Protein AF-A0A521T9G3-F1 (afdb_monomer)

Structure (mmCIF, N/CA/C/O backbone):
data_AF-A0A521T9G3-F1
#
_entry.id   AF-A0A521T9G3-F1
#
loop_
_atom_site.group_PDB
_atom_site.id
_atom_site.type_symbol
_atom_site.label_atom_id
_atom_site.label_alt_id
_atom_site.label_comp_id
_atom_site.label_asym_id
_atom_site.label_entity_id
_atom_site.label_seq_id
_atom_site.pdbx_PDB_ins_code
_atom_site.Cartn_x
_atom_site.Cartn_y
_atom_site.Cartn_z
_atom_site.occupancy
_atom_site.B_iso_or_equiv
_atom_site.auth_seq_id
_atom_site.auth_comp_id
_atom_site.auth_asym_id
_atom_site.auth_atom_id
_atom_site.pdbx_PDB_model_num
ATOM 1 N N . MET A 1 1 ? 9.133 -10.612 -11.335 1.00 60.25 1 MET A N 1
ATOM 2 C CA . MET A 1 1 ? 8.086 -9.580 -11.223 1.00 60.25 1 MET A CA 1
ATOM 3 C C . MET A 1 1 ? 8.535 -8.633 -10.141 1.00 60.25 1 MET A C 1
ATOM 5 O O . MET A 1 1 ? 8.858 -9.097 -9.054 1.00 60.25 1 MET A O 1
ATOM 9 N N . THR A 1 2 ? 8.650 -7.367 -10.506 1.00 77.69 2 THR A N 1
ATOM 10 C CA . THR A 1 2 ? 9.199 -6.285 -9.693 1.00 77.69 2 THR A CA 1
ATOM 11 C C . THR A 1 2 ? 8.026 -5.484 -9.137 1.00 77.69 2 THR A C 1
ATOM 13 O O . THR A 1 2 ? 7.084 -5.206 -9.871 1.00 77.69 2 THR A O 1
ATOM 16 N N . LEU A 1 3 ? 8.041 -5.153 -7.842 1.00 86.31 3 LEU A N 1
ATOM 17 C CA . LEU A 1 3 ? 7.034 -4.263 -7.261 1.00 86.31 3 LEU A CA 1
ATOM 18 C C . LEU A 1 3 ? 7.206 -2.870 -7.872 1.00 86.31 3 LEU A C 1
ATOM 20 O O . LEU A 1 3 ? 8.286 -2.299 -7.762 1.00 86.31 3 LEU A O 1
ATOM 24 N N . ALA A 1 4 ? 6.157 -2.316 -8.471 1.00 90.81 4 ALA A N 1
ATOM 25 C CA . ALA A 1 4 ? 6.146 -0.935 -8.928 1.00 90.81 4 ALA A CA 1
ATOM 26 C C . ALA A 1 4 ? 4.832 -0.250 -8.534 1.00 90.81 4 ALA A C 1
ATOM 28 O O . ALA A 1 4 ? 3.749 -0.835 -8.632 1.00 90.81 4 ALA A O 1
ATOM 29 N N . ILE A 1 5 ? 4.936 0.987 -8.047 1.00 92.00 5 ILE A N 1
ATOM 30 C CA . ILE A 1 5 ? 3.796 1.783 -7.588 1.00 92.00 5 ILE A CA 1
ATOM 31 C C . ILE A 1 5 ? 3.886 3.221 -8.086 1.00 92.00 5 ILE A C 1
ATOM 33 O O . ILE A 1 5 ? 4.965 3.805 -8.175 1.00 92.00 5 ILE A O 1
ATOM 37 N N . VAL A 1 6 ? 2.728 3.819 -8.334 1.00 92.00 6 VAL A N 1
ATOM 38 C CA . VAL A 1 6 ? 2.572 5.266 -8.491 1.00 92.00 6 VAL A CA 1
ATOM 39 C C . VAL A 1 6 ? 1.878 5.787 -7.239 1.00 92.00 6 VAL A C 1
ATOM 41 O O . VAL A 1 6 ? 0.827 5.272 -6.853 1.00 92.00 6 VAL A O 1
ATOM 44 N N . HIS A 1 7 ? 2.473 6.782 -6.583 1.00 91.62 7 HIS A N 1
ATOM 45 C CA . HIS A 1 7 ? 1.958 7.349 -5.337 1.00 91.62 7 HIS A CA 1
ATOM 46 C C . HIS A 1 7 ? 1.621 8.832 -5.501 1.00 91.62 7 HIS A C 1
ATOM 48 O O . HIS A 1 7 ? 2.483 9.643 -5.840 1.00 91.62 7 HIS A O 1
ATOM 54 N N . HIS A 1 8 ? 0.383 9.195 -5.165 1.00 88.94 8 HIS A N 1
ATOM 55 C CA . HIS A 1 8 ? -0.088 10.577 -5.156 1.00 88.94 8 HIS A CA 1
ATOM 56 C C . HIS A 1 8 ? -0.539 10.995 -3.757 1.00 88.94 8 HIS A C 1
ATOM 58 O O . HIS A 1 8 ? -1.327 10.307 -3.109 1.00 88.94 8 HIS A O 1
ATOM 64 N N . SER A 1 9 ? -0.053 12.152 -3.308 1.00 86.12 9 SER A N 1
ATOM 65 C CA . SER A 1 9 ? -0.444 12.805 -2.059 1.00 86.12 9 SER A CA 1
ATOM 66 C C . SER A 1 9 ? -0.449 14.324 -2.292 1.00 86.12 9 SER A C 1
ATOM 68 O O . SER A 1 9 ? 0.634 14.885 -2.475 1.00 86.12 9 SER A O 1
ATOM 70 N N . PRO A 1 10 ? -1.609 15.012 -2.283 1.00 86.19 10 PRO A N 1
ATOM 71 C CA . PRO A 1 10 ? -2.955 14.503 -1.980 1.00 86.19 10 PRO A CA 1
ATOM 72 C C . PRO A 1 10 ? -3.470 13.488 -3.023 1.00 86.19 10 PRO A C 1
ATOM 74 O O . PRO A 1 10 ? -2.915 13.420 -4.122 1.00 86.19 10 PRO A O 1
ATOM 77 N N . PRO A 1 11 ? -4.499 12.678 -2.698 1.00 81.75 11 PRO A N 1
ATOM 78 C CA . PRO A 1 11 ? -5.063 11.737 -3.658 1.00 81.75 11 PRO A CA 1
ATOM 79 C C . PRO A 1 11 ? -5.659 12.516 -4.836 1.00 81.75 11 PRO A C 1
ATOM 81 O O . PRO A 1 11 ? -6.369 13.501 -4.632 1.00 81.75 11 PRO A O 1
ATOM 84 N N . GLY A 1 12 ? -5.346 12.087 -6.059 1.00 74.19 12 GLY A N 1
ATOM 85 C CA . GLY A 1 12 ? -5.936 12.656 -7.270 1.00 74.19 12 GLY A CA 1
ATOM 86 C C . GLY A 1 12 ? -7.404 12.263 -7.445 1.00 74.19 12 GLY A C 1
ATOM 87 O O . GLY A 1 12 ? -7.977 11.516 -6.641 1.00 74.19 12 GLY A O 1
ATOM 88 N N . ASP A 1 13 ? -8.009 12.728 -8.539 1.00 69.12 13 ASP A N 1
ATOM 89 C CA . ASP A 1 13 ? -9.348 12.291 -8.933 1.00 69.12 13 ASP A CA 1
ATOM 90 C C . ASP A 1 13 ? -9.410 10.758 -9.068 1.00 69.12 13 ASP A C 1
ATOM 92 O O . ASP A 1 13 ? -8.400 10.074 -9.244 1.00 69.12 13 ASP A O 1
ATOM 96 N N . ALA A 1 14 ? -10.599 10.173 -8.901 1.00 57.84 14 ALA A N 1
ATOM 97 C CA . ALA A 1 14 ? -10.795 8.736 -9.090 1.00 57.84 14 ALA A CA 1
ATOM 98 C C . ALA A 1 14 ? -10.447 8.338 -10.532 1.00 57.84 14 ALA A C 1
ATOM 100 O O . ALA A 1 14 ? -11.252 8.524 -11.441 1.00 57.84 14 ALA A O 1
ATOM 101 N N . THR A 1 15 ? -9.251 7.795 -10.751 1.00 55.94 15 THR A N 1
ATOM 102 C CA . THR A 1 15 ? -8.866 7.216 -12.035 1.00 55.94 15 THR A CA 1
ATOM 103 C C . THR A 1 15 ? -9.580 5.876 -12.193 1.00 55.94 15 THR A C 1
ATOM 105 O O . THR A 1 15 ? -9.269 4.885 -11.535 1.00 55.94 15 THR A O 1
ATOM 108 N N . VAL A 1 16 ? -10.590 5.852 -13.065 1.00 53.41 16 VAL A N 1
ATOM 109 C CA . VAL A 1 16 ? -11.351 4.649 -13.442 1.00 53.41 16 VAL A CA 1
ATOM 110 C C . VAL A 1 16 ? -10.577 3.897 -14.524 1.00 53.41 16 VAL A C 1
ATOM 112 O O . VAL A 1 16 ? -11.041 3.758 -15.648 1.00 53.41 16 VAL A O 1
ATOM 115 N N . ASP A 1 17 ? -9.361 3.460 -14.209 1.00 61.22 17 ASP A N 1
ATOM 116 C CA . ASP A 1 17 ? -8.464 2.863 -15.212 1.00 61.22 17 ASP A CA 1
ATOM 117 C C . ASP A 1 17 ? -8.360 1.335 -15.109 1.00 61.22 17 ASP A C 1
ATOM 119 O O . ASP A 1 17 ? -7.484 0.723 -15.712 1.00 61.22 17 ASP A O 1
ATOM 123 N N . GLY A 1 18 ? -9.219 0.688 -14.311 1.00 65.81 18 GLY A N 1
ATOM 124 C CA . GLY A 1 18 ? -9.163 -0.763 -14.065 1.00 65.81 18 GLY A CA 1
ATOM 125 C C . GLY A 1 18 ? -7.873 -1.234 -13.376 1.00 65.81 18 GLY A C 1
ATOM 126 O O . GLY A 1 18 ? -7.733 -2.413 -13.067 1.00 65.81 18 GLY A O 1
ATOM 127 N N . ARG A 1 19 ? -6.939 -0.315 -13.110 1.00 78.19 19 ARG A N 1
ATOM 128 C CA . ARG A 1 19 ? -5.703 -0.553 -12.375 1.00 78.19 19 ARG A CA 1
ATOM 129 C C . ARG A 1 19 ? -6.010 -0.756 -10.904 1.00 78.19 19 ARG A C 1
ATOM 131 O O . ARG A 1 19 ? -6.918 -0.145 -10.339 1.00 78.19 19 ARG A O 1
ATOM 138 N N . LEU A 1 20 ? -5.210 -1.600 -10.274 1.00 87.62 20 LEU A N 1
ATOM 139 C CA . LEU A 1 20 ? -5.370 -1.905 -8.871 1.00 87.62 20 LEU A CA 1
ATOM 140 C C . LEU A 1 20 ? -4.848 -0.731 -8.028 1.00 87.62 20 LEU A C 1
ATOM 142 O O . LEU A 1 20 ? -3.640 -0.564 -7.878 1.00 87.62 20 LEU A O 1
ATOM 146 N N . SER A 1 21 ? -5.754 0.088 -7.493 1.00 90.00 21 SER A N 1
ATOM 147 C CA . SER A 1 21 ? -5.414 1.228 -6.635 1.00 90.00 21 SER A CA 1
ATOM 148 C C . SER A 1 21 ? -5.951 1.056 -5.217 1.00 90.00 21 SER A C 1
ATOM 150 O O . SER A 1 21 ? -7.104 0.676 -4.996 1.00 90.00 21 SER A O 1
ATOM 152 N N . TRP A 1 22 ? -5.091 1.358 -4.248 1.00 92.62 22 TRP A N 1
ATOM 153 C CA . TRP A 1 22 ? -5.430 1.481 -2.844 1.00 92.62 22 TRP A CA 1
ATOM 154 C C . TRP A 1 22 ? -5.460 2.955 -2.438 1.00 92.62 22 TRP A C 1
ATOM 156 O O . TRP A 1 22 ? -4.464 3.672 -2.541 1.00 92.62 22 TRP A O 1
ATOM 166 N N . ARG A 1 23 ? -6.608 3.403 -1.921 1.00 91.56 23 ARG A N 1
ATOM 167 C CA . ARG A 1 23 ? -6.852 4.803 -1.567 1.00 91.56 23 ARG A CA 1
ATOM 168 C C . ARG A 1 23 ? -7.136 4.979 -0.079 1.00 91.56 23 ARG A C 1
ATOM 170 O O . ARG A 1 23 ? -7.870 4.202 0.528 1.00 91.56 23 ARG A O 1
ATOM 177 N N . THR A 1 24 ? -6.598 6.060 0.478 1.00 90.75 24 THR A N 1
ATOM 178 C CA . THR A 1 24 ? -6.948 6.598 1.801 1.00 90.75 24 THR A CA 1
ATOM 179 C C . THR A 1 24 ? -7.411 8.049 1.645 1.00 90.75 24 THR A C 1
ATOM 181 O O . THR A 1 24 ? -7.367 8.609 0.551 1.00 90.75 24 THR A O 1
ATOM 184 N N . CYS A 1 25 ? -7.799 8.709 2.735 1.00 88.81 25 CYS A N 1
ATOM 185 C CA . CYS A 1 25 ? -8.117 10.140 2.700 1.00 88.81 25 CYS A CA 1
ATOM 186 C C . CYS A 1 25 ? -6.919 11.045 2.350 1.00 88.81 25 CYS A C 1
ATOM 188 O O . CYS A 1 25 ? -7.126 12.191 1.967 1.00 88.81 25 CYS A O 1
ATOM 190 N N . LEU A 1 26 ? -5.682 10.553 2.480 1.00 90.38 26 LEU A N 1
ATOM 191 C CA . LEU A 1 26 ? -4.464 11.355 2.306 1.00 90.38 26 LEU A CA 1
ATOM 192 C C . LEU A 1 26 ? -3.647 10.986 1.073 1.00 90.38 26 LEU A C 1
ATOM 194 O O . LEU A 1 26 ? -2.762 11.749 0.693 1.00 90.38 26 LEU A O 1
ATOM 198 N N . ARG A 1 27 ? -3.910 9.830 0.459 1.00 91.38 27 ARG A N 1
ATOM 199 C CA . ARG A 1 27 ? -3.094 9.337 -0.651 1.00 91.38 27 ARG A CA 1
ATOM 200 C C . ARG A 1 27 ? -3.802 8.307 -1.513 1.00 91.38 27 ARG A C 1
ATOM 202 O O . ARG A 1 27 ? -4.735 7.643 -1.054 1.00 91.38 27 ARG A O 1
ATOM 209 N N . ASP A 1 28 ? -3.276 8.149 -2.714 1.00 92.56 28 ASP A N 1
ATOM 210 C CA . ASP A 1 28 ? -3.594 7.087 -3.662 1.00 92.56 28 ASP A CA 1
ATOM 211 C C . ASP A 1 28 ? -2.304 6.329 -4.008 1.00 92.56 28 ASP A C 1
ATOM 213 O O . ASP A 1 28 ? -1.280 6.957 -4.289 1.00 92.56 28 ASP A O 1
ATOM 217 N N . VAL A 1 29 ? -2.342 4.998 -3.928 1.00 92.69 29 VAL A N 1
ATOM 218 C CA . VAL A 1 29 ? -1.246 4.102 -4.318 1.00 92.69 29 VAL A CA 1
ATOM 219 C C . VAL A 1 29 ? -1.767 3.1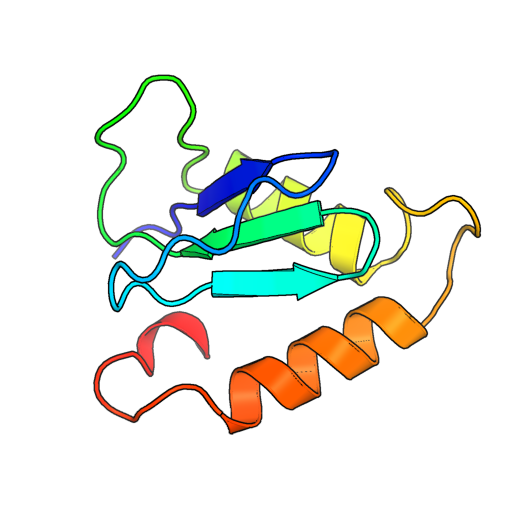61 -5.394 1.00 92.69 29 VAL A C 1
ATOM 221 O O . VAL A 1 29 ? -2.538 2.246 -5.107 1.00 92.69 29 VAL A O 1
ATOM 224 N N . THR A 1 30 ? -1.321 3.363 -6.628 1.00 91.88 30 THR A N 1
ATOM 225 C CA . THR A 1 30 ? -1.666 2.501 -7.762 1.00 91.88 30 THR A CA 1
ATOM 226 C C . THR A 1 30 ? -0.546 1.501 -8.019 1.00 91.88 30 THR A C 1
ATOM 228 O O . THR A 1 30 ? 0.598 1.898 -8.225 1.00 91.88 30 THR A O 1
ATOM 231 N N . PHE A 1 31 ? -0.873 0.210 -8.029 1.00 90.00 31 PHE A N 1
ATOM 232 C CA . PHE A 1 31 ? 0.055 -0.878 -8.337 1.00 90.00 31 PHE A CA 1
ATOM 233 C C . PHE A 1 31 ? 0.130 -1.083 -9.853 1.00 90.00 31 PHE A C 1
ATOM 235 O O . PHE A 1 31 ? -0.902 -1.168 -10.524 1.00 90.00 31 PHE A O 1
ATOM 242 N N . VAL A 1 32 ? 1.347 -1.159 -10.393 1.00 87.25 32 VAL A N 1
ATOM 243 C CA . VAL A 1 32 ? 1.607 -1.322 -11.831 1.00 87.25 32 VAL A CA 1
ATOM 244 C C . VAL A 1 32 ? 2.605 -2.455 -12.064 1.00 87.25 32 VAL A C 1
ATOM 246 O O . VAL A 1 32 ? 3.462 -2.704 -11.222 1.00 87.25 32 VAL A O 1
ATOM 249 N N . ASP A 1 33 ? 2.494 -3.150 -13.198 1.00 79.12 33 ASP A N 1
ATOM 250 C CA . ASP A 1 33 ? 3.385 -4.278 -13.518 1.00 79.12 33 ASP A CA 1
ATOM 251 C C . ASP A 1 33 ? 4.805 -3.827 -13.911 1.00 79.12 33 ASP A C 1
ATOM 253 O O . ASP A 1 33 ? 5.771 -4.560 -13.711 1.00 79.12 33 ASP A O 1
ATOM 257 N N . GLU A 1 34 ? 4.945 -2.617 -14.460 1.00 73.00 34 GLU A N 1
ATOM 258 C CA . GLU A 1 34 ? 6.201 -2.107 -15.017 1.00 73.00 34 GLU A CA 1
ATOM 259 C C . GLU A 1 34 ? 6.318 -0.584 -14.838 1.00 73.00 34 GLU A C 1
ATOM 261 O O . GLU A 1 34 ? 5.339 0.157 -14.994 1.00 73.00 34 GLU A O 1
ATOM 266 N N . ALA A 1 35 ? 7.536 -0.119 -14.545 1.00 70.50 35 ALA A N 1
ATOM 267 C CA . ALA A 1 35 ? 7.862 1.292 -14.361 1.00 70.50 35 ALA A CA 1
ATOM 268 C C . ALA A 1 35 ? 7.918 2.035 -15.702 1.00 70.50 35 ALA A C 1
ATOM 270 O O . ALA A 1 35 ? 8.954 2.104 -16.359 1.00 70.50 35 ALA A O 1
ATOM 271 N N . HIS A 1 36 ? 6.776 2.583 -16.111 1.00 66.19 36 HIS A N 1
ATOM 272 C CA . HIS A 1 36 ? 6.611 3.243 -17.408 1.00 66.19 36 HIS A CA 1
ATOM 273 C C . HIS A 1 36 ? 6.635 4.776 -17.349 1.00 66.19 36 HIS A C 1
ATOM 275 O O . HIS A 1 36 ? 6.656 5.423 -18.397 1.00 66.19 36 HIS A O 1
ATOM 281 N N . SER A 1 37 ? 6.607 5.377 -16.156 1.00 72.88 37 SER A N 1
ATOM 282 C CA . SER A 1 37 ? 6.590 6.833 -15.979 1.00 72.88 37 SER A CA 1
ATOM 283 C C . SER A 1 37 ? 7.660 7.302 -14.997 1.00 72.88 37 SER A C 1
ATOM 285 O O . SER A 1 37 ? 8.071 6.556 -14.111 1.00 72.88 37 SER A O 1
ATOM 287 N N . ALA A 1 38 ? 8.067 8.569 -15.126 1.00 74.56 38 ALA A N 1
ATOM 288 C CA . ALA A 1 38 ? 8.994 9.218 -14.196 1.00 74.56 38 ALA A CA 1
ATOM 289 C C . ALA A 1 38 ? 8.471 9.258 -12.745 1.00 74.56 38 ALA A C 1
ATOM 291 O O . ALA A 1 38 ? 9.264 9.352 -11.816 1.00 74.56 38 ALA A O 1
ATOM 292 N N . ASP A 1 39 ? 7.153 9.142 -12.558 1.00 83.62 39 ASP A N 1
ATOM 293 C CA . ASP A 1 39 ? 6.493 9.141 -11.248 1.00 83.62 39 ASP A CA 1
ATOM 294 C C . ASP A 1 39 ? 6.344 7.730 -10.649 1.00 83.62 39 ASP A C 1
ATOM 296 O O . ASP A 1 39 ? 5.716 7.560 -9.601 1.00 83.62 39 ASP A O 1
ATOM 300 N N . THR A 1 40 ? 6.873 6.698 -11.319 1.00 89.94 40 THR A N 1
ATOM 301 C CA . THR A 1 40 ? 6.817 5.323 -10.817 1.00 89.94 40 THR A CA 1
ATOM 302 C C . THR A 1 40 ? 7.992 5.043 -9.887 1.00 89.94 40 THR A C 1
ATOM 304 O O . THR A 1 40 ? 9.150 5.175 -10.278 1.00 89.94 40 THR A O 1
ATOM 307 N N . LEU A 1 41 ? 7.691 4.586 -8.673 1.00 91.62 41 LEU A N 1
ATOM 308 C CA . LEU A 1 41 ? 8.672 3.976 -7.781 1.00 91.62 41 LEU A CA 1
ATOM 309 C C . LEU A 1 41 ? 8.723 2.477 -8.057 1.00 91.62 41 LEU A C 1
ATOM 311 O O . LEU A 1 41 ? 7.676 1.850 -8.233 1.00 91.62 41 LEU A O 1
ATOM 315 N N . ALA A 1 42 ? 9.920 1.898 -8.060 1.00 91.50 42 ALA A N 1
ATOM 316 C CA . ALA A 1 42 ? 10.132 0.476 -8.305 1.00 91.50 42 ALA A CA 1
ATOM 317 C C . ALA A 1 42 ? 10.975 -0.168 -7.196 1.00 91.50 42 ALA A C 1
ATOM 319 O O . ALA A 1 42 ? 11.741 0.503 -6.509 1.00 91.50 42 ALA A O 1
ATOM 320 N N . GLU A 1 43 ? 10.816 -1.479 -7.039 1.00 90.44 43 GLU A N 1
ATOM 321 C CA . GLU A 1 43 ? 11.585 -2.354 -6.151 1.00 90.44 43 GLU A CA 1
ATOM 322 C C . GLU A 1 43 ? 11.701 -1.821 -4.720 1.00 90.44 43 GLU A C 1
ATOM 324 O O . GLU A 1 43 ? 10.699 -1.733 -4.007 1.00 90.44 43 GLU A O 1
ATOM 329 N N . GLU A 1 44 ? 12.923 -1.506 -4.294 1.00 93.06 44 GLU A N 1
ATOM 330 C CA . GLU A 1 44 ? 13.247 -1.082 -2.940 1.00 93.06 44 GLU A CA 1
ATOM 331 C C . GLU A 1 44 ? 12.536 0.221 -2.570 1.00 93.06 44 GLU A C 1
ATOM 333 O O . GLU A 1 44 ? 11.945 0.291 -1.495 1.00 93.06 44 GLU A O 1
ATOM 338 N N . ASP A 1 45 ? 12.490 1.204 -3.472 1.00 93.06 45 ASP A N 1
ATOM 339 C CA . ASP A 1 45 ? 11.847 2.496 -3.206 1.00 93.06 45 ASP A CA 1
ATOM 340 C C . ASP A 1 45 ? 10.326 2.350 -3.068 1.00 93.06 45 ASP A C 1
ATOM 342 O O . ASP A 1 45 ? 9.702 2.946 -2.184 1.00 93.06 45 ASP A O 1
ATOM 346 N N . ALA A 1 46 ? 9.720 1.512 -3.915 1.00 93.19 46 ALA A N 1
ATOM 347 C CA . ALA A 1 46 ? 8.297 1.193 -3.830 1.00 93.19 46 ALA A CA 1
ATOM 348 C C . ALA A 1 46 ? 7.965 0.475 -2.517 1.00 93.19 46 ALA A C 1
ATOM 350 O O . ALA A 1 46 ? 6.989 0.808 -1.838 1.00 93.19 46 ALA A O 1
ATOM 351 N N . TYR A 1 47 ? 8.792 -0.504 -2.152 1.00 93.00 47 TYR A N 1
ATOM 352 C CA . TYR A 1 47 ? 8.618 -1.291 -0.941 1.00 93.00 47 TYR A CA 1
ATOM 353 C C . TYR A 1 47 ? 8.817 -0.448 0.322 1.00 93.00 47 TYR A C 1
ATOM 355 O O . TYR A 1 47 ? 7.988 -0.505 1.232 1.00 93.00 47 TYR A O 1
ATOM 363 N N . ALA A 1 48 ? 9.867 0.375 0.360 1.00 95.62 48 ALA A N 1
ATOM 364 C CA . ALA A 1 48 ? 10.161 1.281 1.462 1.00 95.62 48 ALA A CA 1
ATOM 365 C C . ALA A 1 48 ? 9.008 2.263 1.684 1.00 95.62 48 ALA A C 1
ATOM 367 O O .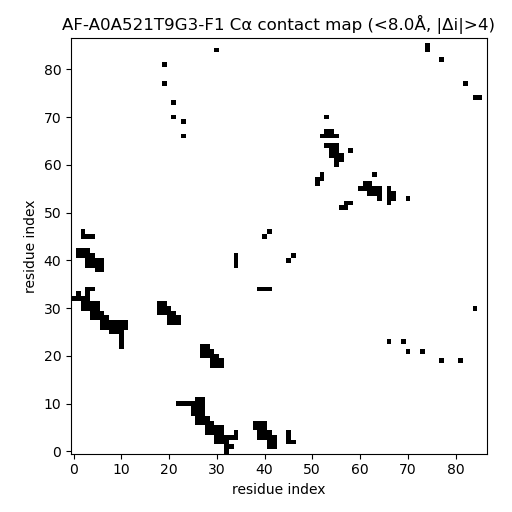 ALA A 1 48 ? 8.488 2.343 2.798 1.00 95.62 48 ALA A O 1
ATOM 368 N N . LEU A 1 49 ? 8.527 2.928 0.625 1.00 94.62 49 LEU A N 1
ATOM 369 C CA . LEU A 1 49 ? 7.3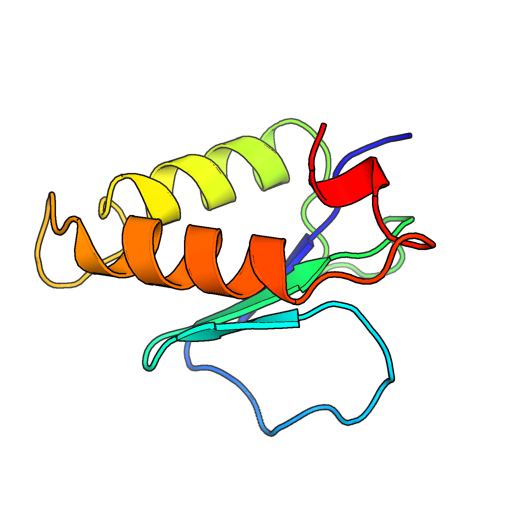91 3.843 0.741 1.00 94.62 49 LEU A CA 1
ATOM 370 C C . LEU A 1 49 ? 6.142 3.125 1.270 1.00 94.62 49 LEU A C 1
ATOM 372 O O . LEU A 1 49 ? 5.473 3.631 2.175 1.00 94.62 49 LEU A O 1
ATOM 376 N N . LEU A 1 50 ? 5.817 1.950 0.721 1.00 93.75 50 LEU A N 1
ATOM 377 C CA . LEU A 1 50 ? 4.646 1.189 1.149 1.00 93.75 50 LEU A CA 1
ATOM 378 C C . LEU A 1 50 ? 4.757 0.794 2.628 1.00 93.75 50 LEU A C 1
ATOM 380 O O . LEU A 1 50 ? 3.799 0.979 3.379 1.00 93.75 50 LEU A O 1
ATOM 384 N N . LEU A 1 51 ? 5.924 0.323 3.074 1.00 93.06 51 LEU A N 1
ATOM 385 C CA . LEU A 1 51 ? 6.176 0.010 4.481 1.00 93.06 51 LEU A CA 1
ATOM 386 C C . LEU A 1 51 ? 6.049 1.235 5.385 1.00 93.06 51 LEU A C 1
ATOM 388 O O . LEU A 1 51 ? 5.404 1.150 6.429 1.00 93.06 51 LEU A O 1
ATOM 392 N N . GLU A 1 52 ? 6.625 2.372 5.002 1.00 93.75 52 GLU A N 1
ATOM 393 C CA . GLU A 1 52 ? 6.516 3.606 5.780 1.00 93.75 52 GLU A CA 1
ATOM 394 C C . GLU A 1 52 ? 5.055 4.049 5.931 1.00 93.75 52 GLU A C 1
ATOM 396 O O . GLU A 1 52 ? 4.631 4.452 7.017 1.00 93.75 52 GLU A O 1
ATOM 401 N N . VAL A 1 53 ? 4.261 3.940 4.862 1.00 92.88 53 VAL A N 1
ATOM 402 C CA . VAL A 1 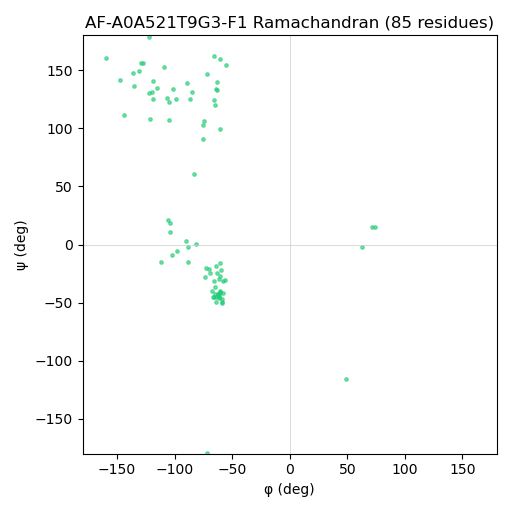53 ? 2.822 4.228 4.896 1.00 92.88 53 VAL A CA 1
ATOM 403 C C . VAL A 1 53 ? 2.094 3.247 5.817 1.00 92.88 53 VAL A C 1
ATOM 405 O O . VAL A 1 53 ? 1.337 3.676 6.686 1.00 92.88 53 VAL A O 1
ATOM 408 N N . LEU A 1 54 ? 2.332 1.943 5.668 1.00 91.94 54 LEU A N 1
ATOM 409 C CA . LEU A 1 54 ? 1.664 0.904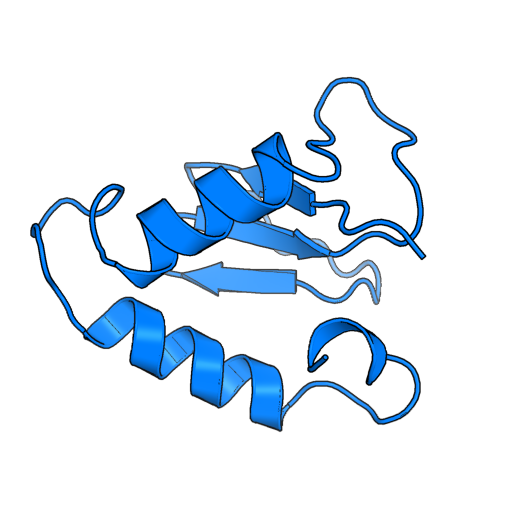 6.459 1.00 91.94 54 LEU A CA 1
ATOM 410 C C . LEU A 1 54 ? 2.019 0.956 7.950 1.00 91.94 54 LEU A C 1
ATOM 412 O O . LEU A 1 54 ? 1.174 0.638 8.786 1.00 91.94 54 LEU A O 1
ATOM 416 N N . CYS A 1 55 ? 3.233 1.391 8.281 1.00 90.38 55 CYS A N 1
ATOM 417 C CA . CYS A 1 55 ? 3.687 1.634 9.650 1.00 90.38 55 CYS A CA 1
ATOM 418 C C . CYS A 1 55 ? 3.232 2.996 10.209 1.00 90.38 55 CYS A C 1
ATOM 420 O O . CYS A 1 55 ? 3.579 3.341 11.339 1.00 90.38 55 CYS A O 1
ATOM 422 N N . GLY A 1 56 ? 2.484 3.792 9.434 1.00 90.25 56 GLY A N 1
ATOM 423 C CA . GLY A 1 56 ? 1.991 5.107 9.849 1.00 90.25 56 GLY A CA 1
ATOM 424 C C . GLY A 1 56 ? 3.079 6.184 9.941 1.00 90.25 56 GLY A C 1
ATOM 425 O O . GLY A 1 56 ? 2.836 7.241 10.515 1.00 90.25 56 GLY A O 1
ATOM 426 N N . LEU A 1 57 ? 4.271 5.957 9.376 1.00 90.12 57 LEU A N 1
ATOM 427 C CA . LEU A 1 57 ? 5.377 6.929 9.362 1.00 90.12 57 LEU A CA 1
ATOM 428 C C . LEU A 1 57 ? 5.118 8.094 8.397 1.00 90.12 57 LEU A C 1
ATOM 430 O O . LEU A 1 57 ? 5.702 9.165 8.532 1.00 90.12 57 LEU A O 1
ATOM 434 N N . ARG A 1 58 ? 4.214 7.895 7.432 1.00 87.94 58 ARG A N 1
ATOM 435 C CA . ARG A 1 58 ? 3.762 8.913 6.467 1.00 87.94 58 ARG A CA 1
ATOM 436 C C . ARG A 1 58 ? 2.369 9.450 6.796 1.00 87.94 58 ARG A C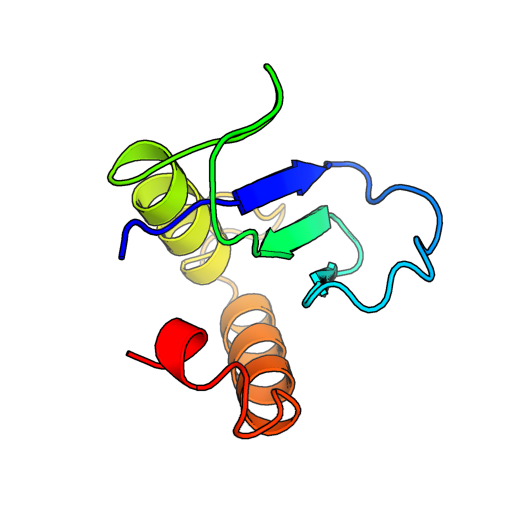 1
ATOM 438 O O . ARG A 1 58 ? 1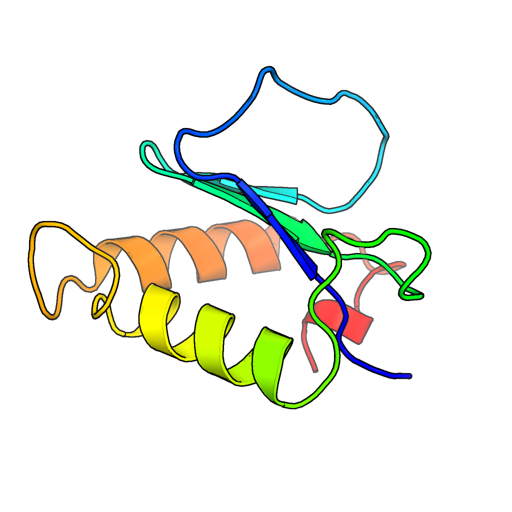.698 9.987 5.913 1.00 87.94 58 ARG A O 1
ATOM 445 N N . SER A 1 59 ? 1.898 9.265 8.024 1.00 86.12 59 SER A N 1
ATOM 446 C CA . SER A 1 59 ? 0.591 9.738 8.479 1.00 86.12 59 SER A CA 1
ATOM 447 C C . SER A 1 59 ? 0.721 10.897 9.469 1.00 86.12 59 SER A C 1
ATOM 449 O O . SER A 1 59 ? 1.721 10.971 10.181 1.00 86.12 59 SER A O 1
ATOM 451 N N . PRO A 1 60 ? -0.283 11.796 9.559 1.00 84.94 60 PRO A N 1
ATOM 452 C CA . PRO A 1 60 ? -0.290 12.870 10.552 1.00 84.94 60 PRO A CA 1
ATOM 453 C C . PRO A 1 60 ? -0.204 12.346 11.989 1.00 84.94 60 PRO A C 1
ATOM 455 O O . PRO A 1 60 ? 0.371 13.007 12.849 1.00 84.94 60 PRO A O 1
ATOM 458 N N . MET A 1 61 ? -0.762 11.157 12.242 1.00 83.38 61 MET A N 1
ATOM 459 C CA . MET A 1 61 ? -0.655 10.463 13.518 1.00 83.38 61 MET A CA 1
ATOM 460 C C . MET A 1 61 ? 0.341 9.305 13.391 1.00 83.38 61 MET A C 1
ATOM 462 O O . MET A 1 61 ? 0.062 8.292 12.748 1.00 83.38 61 MET A O 1
ATOM 466 N N . LEU A 1 62 ? 1.521 9.468 13.994 1.00 74.06 62 LEU A N 1
ATOM 467 C CA . LEU A 1 62 ? 2.574 8.452 13.961 1.00 74.06 62 LEU A CA 1
ATOM 468 C C . LEU A 1 62 ? 2.124 7.170 14.673 1.00 74.06 62 LEU A C 1
ATOM 470 O O . LEU A 1 62 ? 1.596 7.219 15.784 1.00 74.06 62 LEU A O 1
ATOM 474 N N . GLY A 1 63 ? 2.372 6.020 14.042 1.00 65.69 63 GLY A N 1
ATOM 475 C CA . GLY A 1 63 ? 2.057 4.705 14.609 1.00 65.69 63 GLY A CA 1
ATOM 476 C C . GLY A 1 63 ? 0.569 4.341 14.601 1.00 65.69 63 GLY A C 1
ATOM 477 O O . GLY A 1 63 ? 0.163 3.410 15.299 1.00 65.69 63 GLY A O 1
ATOM 478 N N . GLU A 1 64 ? -0.264 5.050 13.833 1.00 81.69 64 GLU A N 1
ATOM 479 C CA . GLU A 1 64 ? -1.652 4.641 13.633 1.00 81.69 64 GLU A CA 1
ATOM 480 C C . GLU A 1 64 ? -1.741 3.282 12.921 1.00 81.69 64 GLU A C 1
ATOM 482 O O . GLU A 1 64 ? -1.018 2.992 11.969 1.00 81.69 64 GLU A O 1
ATOM 487 N N . THR A 1 65 ? -2.672 2.434 13.352 1.00 83.31 65 THR A N 1
ATOM 488 C CA . THR A 1 65 ? -2.880 1.101 12.757 1.00 83.31 65 THR A CA 1
ATOM 489 C C . THR A 1 65 ? -4.019 1.079 11.737 1.00 83.31 65 THR A C 1
ATOM 491 O O . THR A 1 65 ? -4.237 0.071 11.059 1.00 83.31 65 THR A O 1
ATOM 494 N N . GLN A 1 66 ? -4.746 2.193 11.587 1.00 88.94 66 GLN A N 1
ATOM 495 C CA . GLN A 1 66 ? -5.898 2.290 10.692 1.00 88.94 66 GLN A CA 1
ATOM 496 C C . GLN A 1 66 ? -5.495 2.128 9.222 1.00 88.94 66 GLN A C 1
ATOM 498 O O . GLN A 1 66 ? -6.232 1.509 8.455 1.00 88.94 66 GLN A O 1
ATOM 503 N N . VAL A 1 67 ? -4.327 2.641 8.827 1.00 90.81 67 VAL A N 1
ATOM 504 C CA . VAL A 1 67 ? -3.804 2.522 7.457 1.00 90.81 67 VAL A CA 1
ATOM 505 C C . VAL A 1 67 ? -3.499 1.063 7.116 1.00 90.81 67 VAL A C 1
ATOM 507 O O . VAL A 1 67 ? -3.960 0.567 6.090 1.00 90.81 67 VAL A O 1
ATOM 510 N N . MET A 1 68 ? -2.841 0.331 8.021 1.00 90.88 68 MET A N 1
ATOM 511 C CA . MET A 1 68 ? -2.640 -1.118 7.889 1.00 90.88 68 MET A CA 1
ATOM 512 C C . MET A 1 68 ? -3.975 -1.875 7.766 1.00 90.88 68 MET A C 1
ATOM 514 O O . MET A 1 68 ? -4.110 -2.782 6.945 1.00 90.88 68 MET A O 1
ATOM 518 N N . GLY A 1 69 ? -4.985 -1.501 8.559 1.00 91.38 69 GLY A N 1
ATOM 519 C CA . GLY A 1 69 ? -6.329 -2.081 8.471 1.00 91.38 69 GLY A CA 1
ATOM 520 C C . GLY A 1 69 ? -6.999 -1.842 7.112 1.00 91.38 69 GLY A C 1
ATOM 521 O O . GLY A 1 69 ? -7.520 -2.782 6.510 1.00 91.38 69 GLY A O 1
ATOM 522 N N . GLN A 1 70 ? -6.929 -0.610 6.599 1.00 92.25 70 GLN A N 1
ATOM 523 C CA . GLN A 1 70 ? -7.439 -0.248 5.271 1.00 92.25 70 GLN A CA 1
ATOM 524 C C . GLN A 1 70 ? -6.733 -1.031 4.160 1.00 92.25 70 GLN A C 1
ATOM 526 O O . GLN A 1 70 ? -7.393 -1.504 3.236 1.00 92.25 70 GLN A O 1
ATOM 531 N N . PHE A 1 71 ? -5.417 -1.224 4.265 1.00 93.00 71 PHE A N 1
ATOM 532 C CA . PHE A 1 71 ? -4.666 -2.006 3.287 1.00 93.00 71 PHE A CA 1
ATOM 533 C C . PHE A 1 71 ? -5.075 -3.482 3.280 1.00 93.00 71 PHE A C 1
ATOM 535 O O . PHE A 1 71 ? -5.300 -4.058 2.220 1.00 93.00 71 PHE A O 1
ATOM 542 N N . LYS A 1 72 ? -5.263 -4.099 4.455 1.00 91.56 72 LYS A N 1
ATOM 543 C CA . LYS A 1 72 ? -5.771 -5.480 4.548 1.00 91.56 72 LYS A CA 1
ATOM 544 C C . LYS A 1 72 ? -7.162 -5.628 3.928 1.00 91.56 72 LYS A C 1
ATOM 546 O O . LYS A 1 72 ? -7.411 -6.609 3.230 1.00 91.56 72 LYS A O 1
ATOM 551 N N . ALA A 1 73 ? -8.050 -4.660 4.163 1.00 92.38 73 ALA A N 1
ATOM 552 C CA . ALA A 1 73 ? -9.372 -4.639 3.541 1.00 92.38 73 ALA A CA 1
ATOM 553 C C . ALA A 1 73 ? -9.265 -4.536 2.013 1.00 92.38 73 ALA A C 1
ATOM 555 O O . ALA A 1 73 ? -9.927 -5.286 1.302 1.00 92.38 73 ALA A O 1
ATOM 556 N N . PHE A 1 74 ? -8.371 -3.683 1.510 1.00 92.12 74 PHE A N 1
ATOM 557 C CA . PHE A 1 74 ? -8.060 -3.608 0.087 1.00 92.12 74 PHE A CA 1
ATOM 558 C C . PHE A 1 74 ? -7.550 -4.949 -0.464 1.00 92.12 74 PHE A C 1
ATOM 560 O O . PHE A 1 74 ? -8.131 -5.451 -1.422 1.00 92.12 74 PHE A O 1
ATOM 567 N N . LEU A 1 75 ? -6.565 -5.599 0.170 1.00 89.56 75 LEU A N 1
ATOM 568 C CA . LEU A 1 75 ? -6.047 -6.909 -0.265 1.00 89.56 75 LEU A CA 1
ATOM 569 C C . LEU A 1 75 ? -7.135 -7.997 -0.354 1.00 89.56 75 LEU A C 1
ATOM 571 O O . LEU A 1 75 ? -7.048 -8.896 -1.197 1.00 89.56 75 LEU A O 1
ATOM 575 N N . ALA A 1 76 ? -8.176 -7.919 0.480 1.00 88.94 76 ALA A N 1
ATOM 576 C CA . ALA A 1 76 ? -9.326 -8.821 0.410 1.00 88.94 76 ALA A CA 1
ATOM 577 C C . ALA A 1 76 ? -10.201 -8.590 -0.840 1.00 88.94 76 ALA A C 1
ATOM 579 O O . ALA A 1 76 ? -10.853 -9.524 -1.297 1.00 88.94 76 ALA A O 1
ATOM 580 N N . THR A 1 77 ? -10.179 -7.384 -1.416 1.00 86.81 77 THR A N 1
ATOM 581 C CA . THR A 1 77 ? -10.904 -7.023 -2.652 1.00 86.81 77 THR A CA 1
ATOM 582 C C . THR A 1 77 ? -10.120 -7.294 -3.936 1.00 86.81 77 THR A C 1
ATOM 584 O O . THR A 1 77 ? -10.716 -7.330 -5.008 1.00 86.81 77 THR A O 1
ATOM 587 N N . VAL A 1 78 ? -8.803 -7.517 -3.847 1.00 85.88 78 VAL A N 1
ATOM 588 C CA . VAL A 1 78 ? -7.940 -7.750 -5.017 1.00 85.88 78 VAL A CA 1
ATOM 589 C C . VAL A 1 78 ? -8.333 -9.063 -5.721 1.00 85.88 78 VAL A C 1
ATOM 591 O O . VAL A 1 78 ? -8.237 -10.127 -5.080 1.00 85.88 78 VAL A O 1
ATOM 594 N N . PRO A 1 79 ? -8.728 -9.014 -7.013 1.00 80.44 79 PRO A N 1
ATOM 595 C CA . PRO A 1 79 ? -9.082 -10.190 -7.808 1.00 80.44 79 PRO A CA 1
ATOM 596 C C . PRO A 1 79 ? -7.926 -11.188 -7.949 1.00 80.44 79 PRO A C 1
ATOM 598 O O . PRO A 1 79 ? -6.753 -10.843 -7.793 1.00 80.44 79 PRO A O 1
ATOM 601 N N . ALA A 1 80 ? -8.246 -12.444 -8.273 1.00 74.94 80 ALA A N 1
ATOM 602 C CA . ALA A 1 80 ? -7.251 -13.513 -8.391 1.00 74.94 80 ALA A CA 1
ATOM 603 C C . ALA A 1 80 ? -6.201 -13.253 -9.491 1.00 74.94 80 ALA A C 1
ATOM 605 O O . ALA A 1 80 ? -5.052 -13.666 -9.340 1.00 74.94 80 ALA A O 1
ATOM 606 N N . GLU A 1 81 ? -6.562 -12.526 -10.552 1.00 71.56 81 GLU A N 1
ATOM 607 C CA . GLU A 1 81 ? -5.637 -12.108 -11.617 1.00 71.56 81 GLU A CA 1
ATOM 608 C C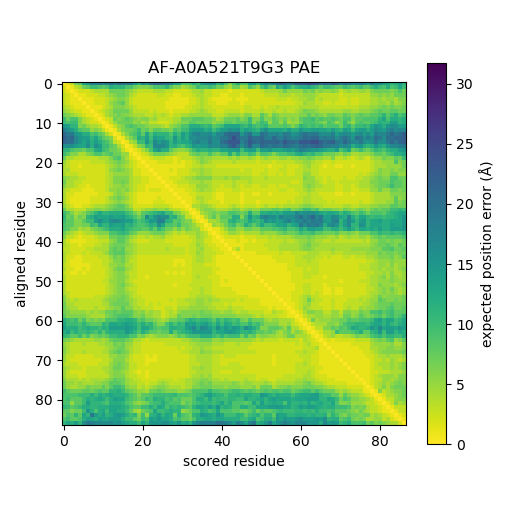 . GLU A 1 81 ? -4.518 -11.174 -11.120 1.00 71.56 81 GLU A C 1
ATOM 610 O O . GLU A 1 81 ? -3.417 -11.180 -11.664 1.00 71.56 81 GLU A O 1
ATOM 615 N N . HIS A 1 82 ? -4.753 -10.463 -10.014 1.00 70.81 82 HIS A N 1
ATOM 616 C CA . HIS A 1 82 ? -3.799 -9.563 -9.365 1.00 70.81 82 HIS A CA 1
ATOM 617 C C . HIS A 1 82 ? -3.212 -10.156 -8.072 1.00 70.81 82 HIS A C 1
ATOM 619 O O . HIS A 1 82 ? -2.699 -9.438 -7.213 1.00 70.81 82 HIS A O 1
ATOM 625 N N . ALA A 1 83 ? -3.255 -11.484 -7.904 1.00 69.62 83 ALA A N 1
ATOM 626 C CA . ALA A 1 83 ? -2.742 -12.160 -6.708 1.00 69.62 83 ALA A CA 1
ATOM 627 C C . ALA A 1 83 ? -1.238 -11.940 -6.455 1.00 69.62 83 ALA A C 1
ATOM 629 O O . ALA A 1 83 ? -0.769 -12.186 -5.344 1.00 69.62 83 ALA A O 1
ATOM 630 N N . TRP A 1 84 ? -0.484 -11.460 -7.449 1.00 68.00 84 TRP A N 1
ATOM 631 C CA . TRP A 1 84 ? 0.921 -11.078 -7.298 1.00 68.00 84 TRP A CA 1
ATOM 632 C C . TRP A 1 84 ? 1.132 -9.960 -6.267 1.00 68.00 84 TRP A C 1
ATOM 634 O O . TRP A 1 84 ? 2.168 -9.948 -5.616 1.00 68.00 84 TRP A O 1
ATOM 644 N N . VAL A 1 85 ? 0.132 -9.100 -6.043 1.00 68.25 85 VAL A N 1
ATOM 645 C CA . VAL A 1 85 ? 0.169 -8.033 -5.023 1.00 68.25 85 VAL A CA 1
ATOM 646 C C . VAL A 1 85 ? 0.100 -8.590 -3.596 1.00 68.25 85 VAL A C 1
ATOM 648 O O . VAL A 1 85 ? 0.487 -7.919 -2.646 1.00 68.25 85 VAL A O 1
ATOM 651 N N . LYS A 1 86 ? -0.400 -9.822 -3.420 1.00 60.12 86 LYS A N 1
ATOM 652 C CA . LYS A 1 86 ? -0.553 -10.465 -2.102 1.00 60.12 86 LYS A CA 1
ATOM 653 C C . LYS A 1 86 ? 0.692 -11.242 -1.649 1.00 60.12 86 LYS A C 1
ATOM 655 O O . LYS A 1 86 ? 0.623 -11.864 -0.590 1.00 60.12 86 LYS A O 1
ATOM 660 N N . ARG A 1 87 ? 1.749 -11.309 -2.467 1.00 58.66 87 ARG A N 1
ATOM 661 C CA . ARG A 1 87 ? 2.951 -12.114 -2.195 1.00 58.66 87 ARG A CA 1
ATOM 662 C C . ARG A 1 87 ? 3.994 -11.365 -1.385 1.00 58.66 87 ARG A C 1
ATOM 664 O O . ARG A 1 87 ? 4.115 -10.140 -1.579 1.00 58.66 87 ARG A O 1
#

Foldseek 3Di:
DKWKKQKDFQADDPDPPPFQWQDDNGIIITTDPDDPDPRMDIHPRNVVVVVCQCCCVPPPDGRDNVSVVSVVVSLVVDDPVVCVVVD

Mean predicted aligned error: 5.87 Å

Secondary structure (DSSP, 8-state):
---EEEEESS--S---SS--EEE-SS-EEEEESS--STTEEEHHHHHHHHHHHHTTTTSSSTT-SHHHHHHHHHHHHS-GGGGGGG-

Solvent-accessible surface area (backbone atoms only — not comparable to full-atom values): 5202 Å² total; per-residue (Å²): 140,58,56,21,31,37,74,37,74,66,47,69,78,8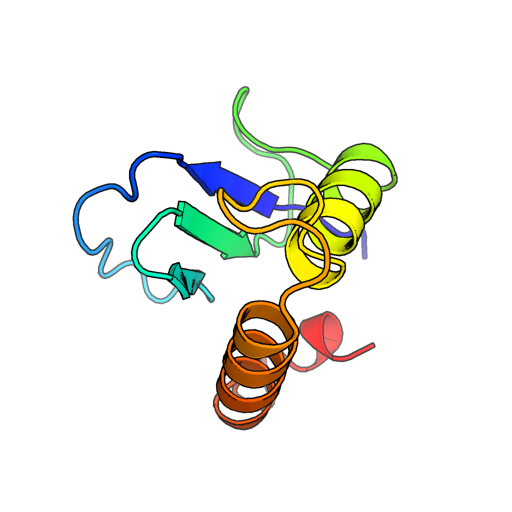9,76,89,70,89,62,58,63,52,75,58,98,60,27,31,41,35,53,42,84,64,79,84,50,96,69,41,33,47,47,68,61,29,48,50,53,52,49,36,43,44,52,9,72,75,40,98,54,72,65,40,60,64,55,38,51,52,48,54,56,46,62,72,68,55,52,78,92,54,48,75,78,77,107

Nearest PDB structures (foldseek):
  8old-assembly1_B  TM=4.430E-01  e=1.235E+00  Archaeoglobus fulgidus DSM 8774
  8olj-assembly1_B  TM=4.264E-01  e=6.959E+00  Archaeoglobus fulgidus DSM 8774

Radius of gyration: 12.44 Å; Cα contacts (8 Å, |Δi|>4): 115; chains: 1; bounding box: 25×28×32 Å

pLDDT: mean 83.37, std 11.04, range [53.41, 95.62]

Sequence (87 aa):
MTLAIVHHSPPGDATVDGRLSWRTCLRDVTFVDEAHSADTLAEEDAYALLLEVLCGLRSPMLGETQVMGQFKAFLATVPAEHAWVKR